Protein AF-A0AAP2JW77-F1 (afdb_monomer)

Organism: Providencia rettgeri (NCBI:txid587)

Nearest PDB structures (foldseek):
  8h7e-assembly1_B  TM=5.199E-01  e=8.626E+00  synthetic construct

Solvent-accessible surface area (backbone atoms only — not comparable to full-atom values): 5894 Å² total; per-residue (Å²): 126,70,72,65,62,55,53,54,57,49,52,65,70,55,66,77,83,70,75,72,97,42,69,37,46,56,52,18,54,56,25,46,77,70,66,39,17,64,60,15,24,51,24,25,56,50,34,30,71,78,38,59,94,47,35,71,62,33,50,51,52,22,50,50,23,47,52,53,40,51,52,56,49,53,52,50,52,54,55,48,51,54,50,50,50,53,52,52,52,52,51,54,52,53,52,48,35,41,74,69,67,76,37,82,82,84,122

Mean predicted aligned error: 9.7 Å

Sequence (107 aa):
MARRKVLSNIVDRLGKQYLPEVDAVKIALELEVKHLYLRAAKQWSVAMQENPSHAEYIAAQRFRCIELSNAKHAQRIELYDRRSDITSASREVEAAYVRLCVKDNSR

Structure (mmCIF, N/CA/C/O backbone):
data_AF-A0AAP2JW77-F1
#
_entry.id   AF-A0AAP2JW77-F1
#
loop_
_atom_site.group_PDB
_atom_site.id
_atom_site.type_symbol
_atom_site.label_atom_id
_atom_site.label_alt_id
_atom_site.label_comp_id
_atom_site.label_asym_id
_atom_site.label_entity_id
_atom_site.label_seq_id
_atom_site.pdbx_PDB_ins_code
_atom_site.Cartn_x
_atom_site.Cartn_y
_atom_site.Cartn_z
_atom_site.occupancy
_atom_site.B_iso_or_equiv
_atom_site.auth_seq_id
_atom_site.auth_comp_id
_atom_site.auth_asym_id
_atom_site.auth_atom_id
_atom_site.pdbx_PDB_model_num
ATOM 1 N N . MET A 1 1 ? 0.615 -22.718 4.423 1.00 44.66 1 MET A N 1
ATOM 2 C CA . MET A 1 1 ? -0.305 -21.793 3.713 1.00 44.66 1 MET A CA 1
ATOM 3 C C . MET A 1 1 ? -1.735 -21.725 4.285 1.00 44.66 1 MET A C 1
ATOM 5 O O . MET A 1 1 ? -2.494 -20.873 3.845 1.00 44.66 1 MET A O 1
ATOM 9 N N . ALA A 1 2 ? -2.117 -22.528 5.290 1.00 40.84 2 ALA A N 1
ATOM 10 C CA . ALA A 1 2 ? -3.497 -22.561 5.804 1.00 40.84 2 ALA A CA 1
ATOM 11 C C . ALA A 1 2 ? -3.928 -21.328 6.637 1.00 40.84 2 ALA A C 1
ATOM 13 O O . ALA A 1 2 ? -5.076 -20.909 6.549 1.00 40.84 2 ALA A O 1
ATOM 14 N N . ARG A 1 3 ? -3.018 -20.687 7.390 1.00 40.62 3 ARG A N 1
ATOM 15 C CA . ARG A 1 3 ? -3.362 -19.563 8.294 1.00 40.62 3 ARG A CA 1
ATOM 16 C C . ARG A 1 3 ? -3.859 -18.290 7.582 1.00 40.62 3 ARG A C 1
ATOM 18 O O . ARG A 1 3 ? -4.718 -17.604 8.120 1.00 40.62 3 ARG A O 1
ATOM 25 N N . ARG A 1 4 ? -3.381 -17.994 6.363 1.00 43.62 4 ARG A N 1
ATOM 26 C CA . ARG A 1 4 ? -3.787 -16.795 5.592 1.00 43.62 4 ARG A CA 1
ATOM 27 C C . ARG A 1 4 ? -5.247 -16.837 5.124 1.00 43.62 4 ARG A C 1
ATOM 29 O O . ARG A 1 4 ? -5.927 -15.823 5.197 1.00 43.62 4 ARG A O 1
ATOM 36 N N . LYS A 1 5 ? -5.737 -18.005 4.687 1.00 41.22 5 LYS A N 1
ATOM 37 C CA . LYS A 1 5 ? -7.132 -18.186 4.230 1.00 41.22 5 LYS A CA 1
ATOM 38 C C . LYS A 1 5 ? -8.149 -18.138 5.374 1.00 41.22 5 LYS A C 1
ATOM 40 O O . LYS A 1 5 ? -9.297 -17.768 5.160 1.00 41.22 5 LYS A O 1
ATOM 45 N N . VAL A 1 6 ? -7.739 -18.522 6.583 1.00 44.28 6 VAL A N 1
ATOM 46 C CA . VAL A 1 6 ? -8.612 -18.481 7.765 1.00 44.28 6 VAL A CA 1
ATOM 47 C C . VAL A 1 6 ? -8.839 -17.034 8.219 1.00 44.28 6 VAL A C 1
ATOM 49 O O . VAL A 1 6 ? -9.964 -16.677 8.547 1.00 44.28 6 VAL A O 1
ATOM 52 N N . LEU A 1 7 ? -7.811 -16.179 8.146 1.00 47.72 7 LEU A N 1
ATOM 53 C CA . LEU A 1 7 ? -7.913 -14.763 8.519 1.00 47.72 7 LEU A CA 1
ATOM 54 C C . LEU A 1 7 ? -8.769 -13.943 7.541 1.00 47.72 7 LEU A C 1
ATOM 56 O O . LEU A 1 7 ? -9.562 -13.122 7.993 1.00 47.72 7 LEU A O 1
ATOM 60 N N . SER A 1 8 ? -8.685 -14.196 6.227 1.00 51.00 8 SER A N 1
ATOM 61 C CA . SER A 1 8 ? -9.534 -13.492 5.249 1.00 51.00 8 SER A CA 1
ATOM 62 C C . SER A 1 8 ? -11.023 -13.802 5.448 1.00 51.00 8 SER A C 1
ATOM 64 O O . SER A 1 8 ? -11.848 -12.896 5.435 1.00 51.00 8 SER A O 1
ATOM 66 N N . ASN A 1 9 ? -11.362 -15.064 5.738 1.00 51.59 9 ASN A N 1
ATOM 67 C CA . ASN A 1 9 ? -12.746 -15.487 5.975 1.00 51.59 9 ASN A CA 1
ATOM 68 C C . ASN A 1 9 ? -13.357 -14.920 7.266 1.00 51.59 9 ASN A C 1
ATOM 70 O O . ASN A 1 9 ? -14.574 -14.766 7.340 1.00 51.59 9 ASN A O 1
ATOM 74 N N . ILE A 1 10 ? -12.548 -14.644 8.291 1.00 52.19 10 ILE A N 1
ATOM 75 C CA . ILE A 1 10 ? -13.024 -14.056 9.552 1.00 52.19 10 ILE A CA 1
ATOM 76 C C . ILE A 1 10 ? -13.308 -12.561 9.363 1.00 52.19 10 ILE A C 1
ATOM 78 O O . ILE A 1 10 ? -14.356 -12.081 9.785 1.00 52.19 10 ILE A O 1
ATOM 82 N N . VAL A 1 11 ? -12.423 -11.843 8.667 1.00 54.03 11 VAL A N 1
ATOM 83 C CA . VAL A 1 11 ? -12.584 -10.408 8.384 1.00 54.03 11 VAL A CA 1
ATOM 84 C C . VAL A 1 11 ? -13.789 -10.144 7.475 1.00 54.03 11 VAL A C 1
ATOM 86 O O . VAL A 1 11 ? -14.564 -9.233 7.758 1.00 54.03 11 VAL A O 1
ATOM 89 N N . ASP A 1 12 ? -14.009 -10.977 6.452 1.00 52.31 12 ASP A N 1
ATOM 90 C CA . ASP A 1 12 ? -15.166 -10.844 5.555 1.00 52.31 12 ASP A CA 1
ATOM 91 C C . ASP A 1 12 ? -16.499 -11.192 6.245 1.00 52.31 12 ASP A C 1
ATOM 93 O O . ASP A 1 12 ? -17.525 -10.581 5.943 1.00 52.31 12 ASP A O 1
ATOM 97 N N . ARG A 1 13 ? -16.505 -12.129 7.210 1.00 49.78 13 ARG A N 1
ATOM 98 C CA . ARG A 1 13 ? -17.707 -12.462 8.004 1.00 49.78 13 ARG A CA 1
ATOM 99 C C . ARG A 1 13 ? -18.026 -11.425 9.081 1.00 49.78 13 ARG A C 1
ATOM 101 O O . ARG A 1 13 ? -19.197 -11.191 9.353 1.00 49.78 13 ARG A O 1
ATOM 108 N N . LEU A 1 14 ? -17.014 -10.793 9.674 1.00 53.69 14 LEU A N 1
ATOM 109 C CA . LEU A 1 14 ? -17.194 -9.712 10.652 1.00 53.69 14 LEU A CA 1
ATOM 110 C C . LEU A 1 14 ? -17.521 -8.359 9.988 1.00 53.69 14 LEU A C 1
ATOM 112 O O . LEU A 1 14 ? -18.042 -7.457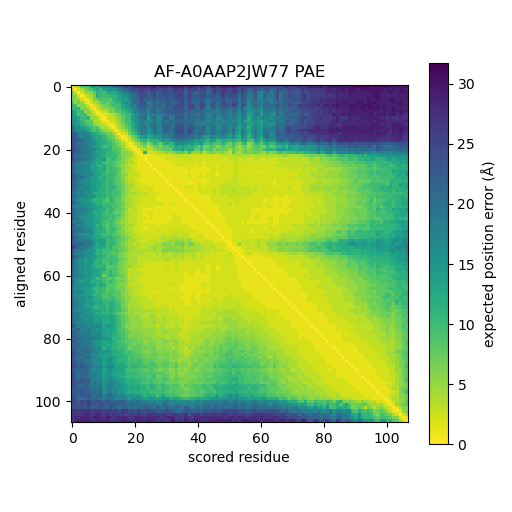 10.639 1.00 53.69 14 LEU A O 1
ATOM 116 N N . GLY A 1 15 ? -17.241 -8.216 8.690 1.00 50.16 15 GLY A N 1
ATOM 117 C CA . GLY A 1 15 ? -17.130 -6.934 7.990 1.00 50.16 15 GLY A CA 1
ATOM 118 C C . GLY A 1 15 ? -18.402 -6.111 7.764 1.00 50.16 15 GLY A C 1
ATOM 119 O O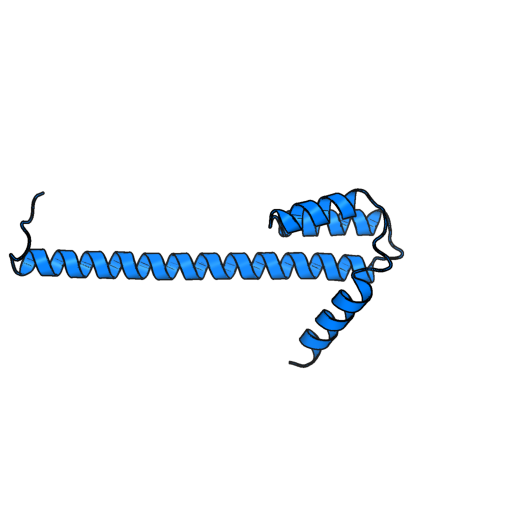 . GLY A 1 15 ? -18.297 -5.052 7.152 1.00 50.16 15 GLY A O 1
ATOM 120 N N . LYS A 1 16 ? -19.595 -6.537 8.206 1.00 50.25 16 LYS A N 1
ATOM 121 C CA . LYS A 1 16 ? -20.827 -5.753 7.960 1.00 50.25 16 LYS A CA 1
ATOM 122 C C . LYS A 1 16 ? -21.818 -5.609 9.111 1.00 50.25 16 LYS A C 1
ATOM 124 O O . LYS A 1 16 ? -22.693 -4.762 8.988 1.00 50.25 16 LYS A O 1
ATOM 129 N N . GLN A 1 17 ? -21.722 -6.376 10.197 1.00 53.38 17 GLN A N 1
ATOM 130 C CA . GLN A 1 17 ? -22.772 -6.350 11.232 1.00 53.38 17 GLN A CA 1
ATOM 131 C C . GLN A 1 17 ? -22.420 -5.587 12.515 1.00 53.38 17 GLN A C 1
ATOM 133 O O . GLN A 1 17 ? -23.344 -5.198 13.215 1.00 53.38 17 GLN A O 1
ATOM 138 N N . TYR A 1 18 ? -21.145 -5.295 12.801 1.00 60.09 18 TYR A N 1
ATOM 139 C CA . TYR A 1 18 ? -20.750 -4.619 14.050 1.00 60.09 18 TYR A CA 1
ATOM 140 C C . TYR A 1 18 ? -19.495 -3.750 13.874 1.00 60.09 18 TYR A C 1
ATOM 142 O O . TYR A 1 18 ? -18.468 -3.962 14.516 1.00 60.09 18 TYR A O 1
ATOM 150 N N . LEU A 1 19 ? -19.542 -2.776 12.960 1.00 65.75 19 LEU A N 1
ATOM 151 C CA . 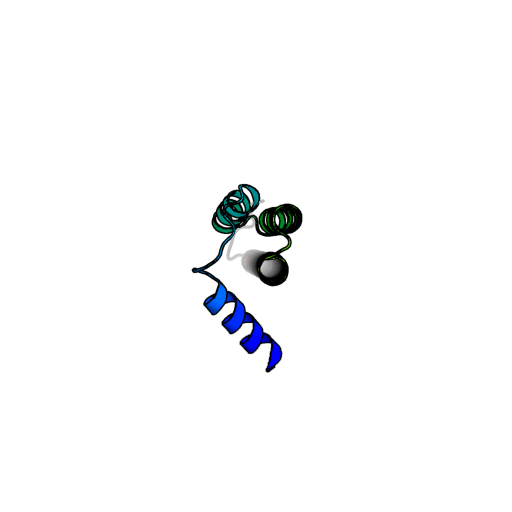LEU A 1 19 ? -18.561 -1.689 12.984 1.00 65.75 19 LEU A CA 1
ATOM 152 C C . LEU A 1 19 ? -18.987 -0.717 14.087 1.00 65.75 19 LEU A C 1
ATOM 154 O O . LEU A 1 19 ? -20.100 -0.197 14.005 1.00 65.75 19 LEU A O 1
ATOM 158 N N . PRO A 1 20 ? -18.158 -0.474 15.116 1.00 70.06 20 PRO A N 1
ATOM 159 C CA . PRO A 1 20 ? -18.518 0.493 16.136 1.00 70.06 20 PRO A CA 1
ATOM 160 C C . PRO A 1 20 ? -18.656 1.875 15.482 1.00 70.06 20 PRO A C 1
ATOM 162 O O . PRO A 1 20 ? -17.807 2.278 14.683 1.00 70.06 20 PRO A O 1
ATOM 165 N N . GLU A 1 21 ? -19.748 2.580 15.787 1.00 77.19 21 GLU A N 1
ATOM 166 C CA . GLU A 1 21 ? -20.060 3.905 15.235 1.00 77.19 21 GLU A CA 1
ATOM 167 C C . GLU A 1 21 ? -19.189 4.990 15.880 1.00 77.19 21 GLU A C 1
ATOM 169 O O . GLU A 1 21 ? -19.663 5.866 16.596 1.00 77.19 21 GLU A O 1
ATOM 174 N N . VAL A 1 22 ? -17.883 4.913 15.641 1.00 83.75 22 VAL A N 1
ATOM 175 C CA . VAL A 1 22 ? -16.895 5.867 16.147 1.00 83.75 22 VAL A CA 1
ATOM 176 C C . VAL A 1 22 ? -16.291 6.653 14.997 1.00 83.75 22 VAL A C 1
ATOM 178 O O . VAL A 1 22 ? -16.086 6.126 13.900 1.00 83.75 22 VAL A O 1
ATOM 181 N N . ASP A 1 23 ? -15.993 7.928 15.231 1.00 88.94 23 ASP A N 1
ATOM 182 C CA . ASP A 1 23 ? -15.488 8.811 14.179 1.00 88.94 23 ASP A CA 1
ATOM 183 C C . ASP A 1 23 ? -14.143 8.325 13.629 1.00 88.94 23 ASP A C 1
ATOM 185 O O . ASP A 1 23 ? -13.917 8.383 12.419 1.00 88.94 23 ASP A O 1
ATOM 189 N N . ALA A 1 24 ? -13.302 7.714 14.468 1.00 90.31 24 ALA A N 1
ATOM 190 C CA . ALA A 1 24 ? -12.067 7.074 14.029 1.00 90.31 24 ALA A CA 1
ATOM 191 C C . ALA A 1 24 ? -12.307 5.970 12.979 1.00 90.31 24 ALA A C 1
ATOM 193 O O . ALA A 1 24 ? -11.537 5.851 12.025 1.00 90.31 24 ALA A O 1
A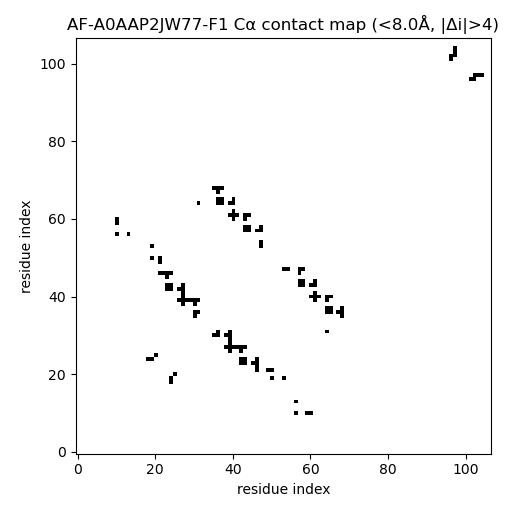TOM 194 N N . VAL A 1 25 ? -13.398 5.203 13.094 1.00 90.00 25 VAL A N 1
ATOM 195 C CA . VAL A 1 25 ? -13.776 4.169 12.115 1.00 90.00 25 VAL A CA 1
ATOM 196 C C . VAL A 1 25 ? -14.196 4.802 10.790 1.00 90.00 25 VAL A C 1
ATOM 198 O O . VAL A 1 25 ? -13.737 4.369 9.733 1.00 90.00 25 VAL A O 1
ATOM 201 N N . LYS A 1 26 ? -15.009 5.864 10.825 1.00 90.88 26 LYS A N 1
ATOM 202 C CA . LYS A 1 26 ? -15.422 6.593 9.611 1.00 90.88 26 LYS A CA 1
ATOM 203 C C . LYS A 1 26 ? -14.209 7.160 8.871 1.00 90.88 26 LYS A C 1
ATOM 205 O O . LYS A 1 26 ? -14.049 6.928 7.673 1.00 90.88 26 LYS A O 1
ATOM 210 N N . ILE A 1 27 ? -13.306 7.821 9.597 1.00 93.44 27 ILE A N 1
ATOM 211 C CA . ILE A 1 27 ? -12.077 8.388 9.030 1.00 93.44 27 ILE A CA 1
ATOM 212 C C . ILE A 1 27 ? -11.175 7.274 8.477 1.00 93.44 27 ILE A C 1
ATOM 214 O O . ILE A 1 27 ? -10.597 7.430 7.400 1.00 93.44 27 ILE A O 1
ATOM 218 N N . ALA A 1 28 ? -11.047 6.140 9.176 1.00 93.44 28 ALA A N 1
ATOM 219 C CA . ALA A 1 28 ? -10.263 5.005 8.693 1.00 93.44 28 ALA A CA 1
ATOM 220 C C . ALA A 1 28 ? -10.780 4.502 7.335 1.00 93.44 28 ALA A C 1
ATOM 222 O O . ALA A 1 28 ? -9.993 4.366 6.396 1.00 93.44 28 ALA A O 1
ATOM 223 N N . LEU A 1 29 ? -12.097 4.322 7.205 1.00 91.38 29 LEU A N 1
ATOM 224 C CA . LEU A 1 29 ? -12.737 3.881 5.965 1.00 91.38 29 LEU A CA 1
ATOM 225 C C . LEU A 1 29 ? -12.544 4.889 4.821 1.00 91.38 29 LEU A C 1
ATOM 227 O O . LEU A 1 29 ? -12.183 4.497 3.710 1.00 91.38 29 LEU A O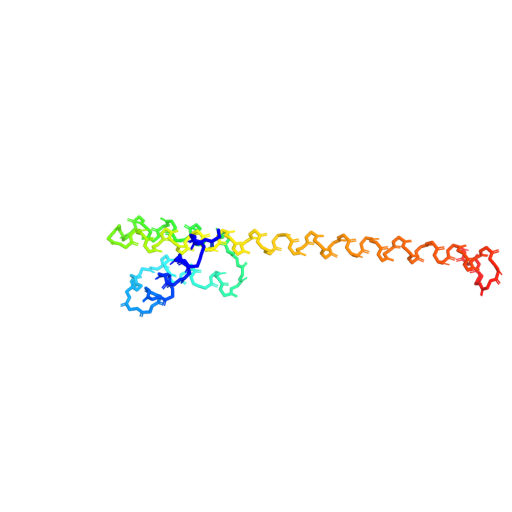 1
ATOM 231 N N . GLU A 1 30 ? -12.693 6.190 5.076 1.00 94.69 30 GLU A N 1
ATOM 232 C CA . GLU A 1 30 ? -12.420 7.224 4.067 1.00 94.69 30 GLU A CA 1
ATOM 233 C C . GLU A 1 30 ? -10.961 7.215 3.589 1.00 94.69 30 GLU A C 1
ATOM 235 O O . GLU A 1 30 ? -10.669 7.405 2.402 1.00 94.69 30 GLU A O 1
ATOM 240 N N . LEU A 1 31 ? -10.018 7.000 4.509 1.00 95.31 31 LEU A N 1
ATOM 241 C CA . LEU A 1 31 ? -8.596 6.907 4.189 1.00 95.31 31 LEU A CA 1
ATOM 242 C C . LEU A 1 31 ? -8.279 5.646 3.379 1.00 95.31 31 LEU A C 1
ATOM 244 O O . LEU A 1 31 ? -7.434 5.711 2.484 1.00 95.31 31 LEU A O 1
ATOM 248 N N . GLU A 1 32 ? -8.955 4.527 3.642 1.00 92.94 32 GLU A N 1
ATOM 249 C CA . GLU A 1 32 ? -8.831 3.307 2.837 1.00 92.94 32 GLU A CA 1
ATOM 250 C C . GLU A 1 32 ? -9.297 3.518 1.394 1.00 92.94 32 GLU A C 1
ATOM 252 O O . GLU A 1 32 ? -8.588 3.110 0.469 1.00 92.94 32 GLU A O 1
ATOM 257 N N . VAL A 1 33 ? -10.424 4.213 1.191 1.00 93.56 33 VAL A N 1
ATOM 258 C CA . VAL A 1 33 ? -10.929 4.579 -0.148 1.00 93.56 33 VAL A CA 1
ATOM 259 C C . VAL A 1 33 ? -9.917 5.449 -0.895 1.00 93.56 33 VAL A C 1
ATOM 261 O O . VAL A 1 33 ? -9.672 5.247 -2.082 1.00 93.56 33 VAL A O 1
ATOM 264 N N . LYS A 1 34 ? -9.250 6.370 -0.192 1.00 95.12 34 LYS A N 1
ATOM 265 C CA . LYS A 1 34 ? -8.168 7.210 -0.740 1.00 95.12 34 LYS A CA 1
ATOM 266 C C . LYS A 1 34 ? -6.825 6.478 -0.862 1.00 95.12 34 LYS A C 1
ATOM 268 O O . LYS A 1 34 ? -5.822 7.093 -1.220 1.00 95.12 34 LYS A O 1
ATOM 273 N N . HIS A 1 35 ? -6.774 5.182 -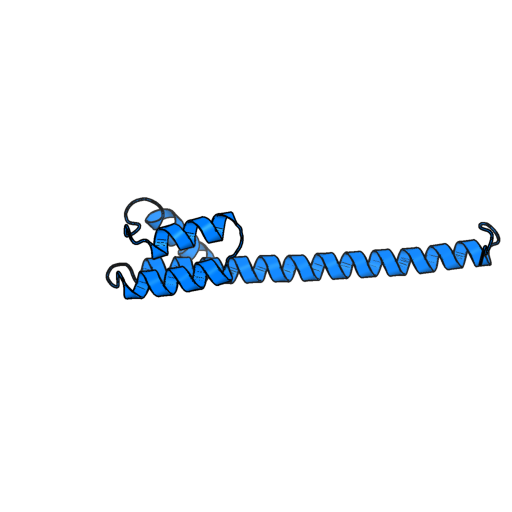0.551 1.00 93.38 35 HIS A N 1
ATOM 274 C CA . HIS A 1 35 ? -5.564 4.359 -0.526 1.00 93.38 35 HIS A CA 1
ATOM 275 C C . HIS A 1 35 ? -4.456 4.845 0.425 1.00 93.38 35 HIS A C 1
ATOM 277 O O . HIS A 1 35 ? -3.282 4.504 0.259 1.00 93.38 35 HIS A O 1
ATOM 283 N N . LEU A 1 36 ? -4.809 5.627 1.444 1.00 96.06 36 LEU A N 1
ATOM 284 C CA . LEU A 1 36 ? -3.899 6.139 2.466 1.00 96.06 36 LEU A CA 1
ATOM 285 C C . LEU A 1 36 ? -3.785 5.140 3.624 1.00 96.06 36 LEU A C 1
ATOM 287 O O . LEU A 1 36 ? -4.042 5.465 4.783 1.00 96.06 36 LEU A O 1
ATOM 291 N N . TYR A 1 37 ? -3.384 3.909 3.308 1.00 95.56 37 TYR A N 1
ATOM 292 C CA . TYR A 1 37 ? -3.545 2.763 4.205 1.00 95.56 37 TYR A CA 1
ATOM 293 C C . TYR A 1 37 ? -2.799 2.873 5.541 1.00 95.56 37 TYR A C 1
ATOM 295 O O . TYR A 1 37 ? -3.344 2.485 6.565 1.00 95.56 37 TYR A O 1
ATOM 303 N N . LEU A 1 38 ? -1.595 3.454 5.593 1.00 96.56 38 LEU A N 1
ATOM 304 C CA . LEU A 1 38 ? -0.905 3.658 6.880 1.00 96.56 38 LEU A CA 1
ATOM 305 C C . LEU A 1 38 ? -1.619 4.680 7.770 1.00 96.56 38 LEU A C 1
ATOM 307 O O . LEU A 1 38 ? -1.632 4.540 8.993 1.00 96.56 38 LEU A O 1
ATOM 311 N N . ARG A 1 39 ? -2.243 5.698 7.164 1.00 96.25 39 ARG A N 1
ATOM 312 C CA . ARG A 1 39 ? -3.061 6.663 7.907 1.00 96.25 39 ARG A CA 1
ATOM 313 C C . ARG A 1 39 ? -4.346 5.996 8.396 1.00 96.25 39 ARG A C 1
ATOM 315 O O . ARG A 1 39 ? -4.707 6.200 9.548 1.00 96.25 39 ARG A O 1
ATOM 322 N N . ALA A 1 40 ? -4.975 5.158 7.570 1.00 95.88 40 ALA A N 1
ATOM 323 C CA . ALA A 1 40 ? -6.120 4.350 7.983 1.00 95.88 40 ALA A CA 1
ATOM 324 C C . ALA A 1 40 ? -5.764 3.405 9.143 1.00 95.88 40 ALA A C 1
ATOM 326 O O . ALA A 1 40 ? -6.465 3.373 10.147 1.00 95.88 40 ALA A O 1
ATOM 327 N N . ALA A 1 41 ? -4.618 2.717 9.078 1.00 95.81 41 ALA A N 1
ATOM 328 C CA . ALA A 1 41 ? -4.133 1.844 10.150 1.00 95.81 41 ALA A CA 1
ATOM 329 C C . ALA A 1 41 ? -3.948 2.593 11.482 1.00 95.81 41 ALA A C 1
ATOM 331 O O . ALA A 1 41 ? -4.244 2.049 12.546 1.00 95.81 41 ALA A O 1
ATOM 332 N N . LYS A 1 42 ? -3.486 3.850 11.432 1.00 96.38 42 LYS A N 1
ATOM 333 C CA . LYS A 1 42 ? -3.408 4.715 12.616 1.00 96.38 42 LYS A CA 1
ATOM 334 C C . LYS A 1 42 ? -4.799 5.023 13.179 1.00 96.38 42 LYS A C 1
ATOM 336 O O . LYS A 1 42 ? -4.962 4.977 14.391 1.00 96.38 42 LYS A O 1
ATOM 341 N N . GLN A 1 43 ? -5.786 5.298 12.328 1.00 95.81 43 GLN A N 1
ATOM 342 C CA . GLN A 1 43 ? -7.158 5.563 12.775 1.00 95.81 43 GLN A CA 1
ATOM 343 C C . GLN A 1 43 ? -7.830 4.323 13.367 1.00 95.81 43 GLN A C 1
ATOM 345 O O . GLN A 1 43 ? -8.486 4.424 14.396 1.00 95.81 43 GLN A O 1
ATOM 350 N N . TRP A 1 44 ? -7.559 3.133 12.831 1.00 94.19 44 TRP A N 1
ATOM 351 C CA . TRP A 1 44 ? -7.970 1.887 13.480 1.00 94.19 44 TRP A CA 1
ATOM 352 C C . TRP A 1 44 ? -7.367 1.740 14.888 1.00 94.19 44 TRP A C 1
ATOM 354 O O . TRP A 1 44 ? -8.059 1.312 15.802 1.00 94.19 44 TRP A O 1
ATOM 364 N N . SER A 1 45 ? -6.118 2.159 15.128 1.00 93.06 45 SER A N 1
ATOM 365 C CA . SER A 1 45 ? -5.574 2.189 16.498 1.00 93.06 45 SER A CA 1
ATOM 366 C C . SER A 1 45 ? -6.321 3.146 17.432 1.00 93.06 45 SER A C 1
ATOM 368 O O . SER A 1 45 ? -6.459 2.824 18.608 1.00 93.06 45 SER A O 1
ATOM 370 N N . VAL A 1 46 ? -6.807 4.284 16.929 1.00 94.25 46 VAL A N 1
ATOM 371 C CA . VAL A 1 46 ? -7.632 5.223 17.712 1.00 94.25 46 VAL A CA 1
ATOM 372 C C . VAL A 1 46 ? -8.995 4.600 18.016 1.00 94.25 46 VAL A C 1
ATOM 374 O O . VAL A 1 46 ? -9.389 4.541 19.175 1.00 94.25 46 VAL A O 1
ATOM 377 N N . ALA A 1 47 ? -9.650 4.002 17.016 1.00 91.81 47 ALA A N 1
ATOM 378 C CA . ALA A 1 47 ? -10.917 3.292 17.202 1.00 91.81 47 ALA A CA 1
ATOM 379 C C . ALA A 1 47 ? -10.817 2.178 18.260 1.00 91.81 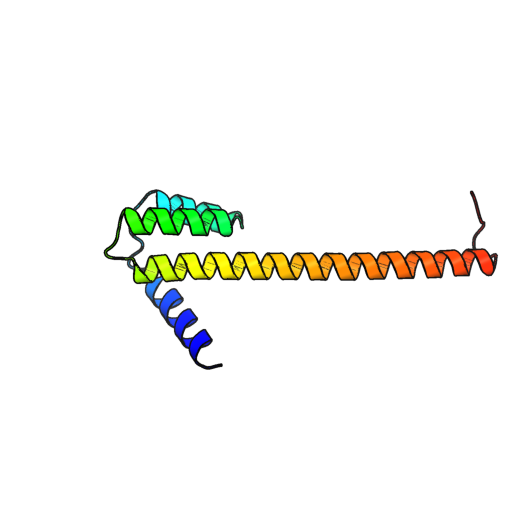47 ALA A C 1
ATOM 381 O O . ALA A 1 47 ? -11.764 1.931 19.001 1.00 91.81 47 ALA A O 1
ATOM 382 N N . MET A 1 48 ? -9.659 1.514 18.362 1.00 91.50 48 MET A N 1
ATOM 383 C CA . MET A 1 48 ? -9.404 0.485 19.375 1.00 91.50 48 MET A CA 1
ATOM 384 C C . MET A 1 48 ? -9.386 1.051 20.800 1.00 91.50 48 MET A C 1
ATOM 386 O O . MET A 1 48 ? -9.807 0.367 21.729 1.00 91.50 48 MET A O 1
ATOM 390 N N . GLN A 1 49 ? -8.885 2.278 20.975 1.00 90.06 49 GLN A N 1
ATOM 391 C CA . GLN A 1 49 ? -8.882 2.973 22.265 1.00 90.06 49 GLN A CA 1
ATOM 392 C C . GLN A 1 49 ? -10.292 3.432 22.645 1.00 90.06 49 GLN A C 1
ATOM 394 O O . GLN A 1 49 ? -10.674 3.326 23.806 1.00 90.06 49 GLN A O 1
ATOM 399 N N . GLU A 1 50 ? -11.067 3.903 21.667 1.00 87.75 50 GLU A N 1
ATOM 400 C CA . GLU A 1 50 ? -12.439 4.375 21.875 1.00 87.75 50 GLU A CA 1
ATOM 401 C C . GLU A 1 50 ? -13.430 3.224 22.100 1.00 87.75 50 GLU A C 1
ATOM 403 O O . GLU A 1 50 ? -14.409 3.388 22.826 1.00 87.75 50 GLU A O 1
ATOM 408 N N . ASN A 1 51 ? -13.189 2.051 21.501 1.00 85.69 51 ASN A N 1
ATOM 409 C CA . ASN A 1 51 ? -14.084 0.903 21.627 1.00 85.69 51 ASN A CA 1
ATOM 410 C C . ASN A 1 51 ? -13.339 -0.440 21.811 1.00 85.69 51 ASN A C 1
ATOM 412 O O . ASN A 1 51 ? -13.268 -1.261 20.887 1.00 85.69 51 ASN A O 1
ATOM 416 N N . PRO A 1 52 ? -12.819 -0.716 23.026 1.00 84.81 52 PRO A N 1
ATOM 417 C CA . PRO A 1 52 ? -12.028 -1.918 23.311 1.00 84.81 52 PRO A CA 1
ATOM 418 C C . PRO A 1 52 ? -12.795 -3.235 23.131 1.00 84.81 52 PRO A C 1
ATOM 420 O O . PRO A 1 52 ? -12.189 -4.272 22.878 1.00 84.81 52 PRO A O 1
ATOM 423 N N . SER A 1 53 ? -14.129 -3.206 23.223 1.00 86.62 53 SER A N 1
ATOM 424 C CA . SER A 1 53 ? -14.984 -4.389 23.035 1.00 86.62 53 SER A CA 1
ATOM 425 C C . SER A 1 53 ? -14.864 -5.007 21.633 1.00 86.62 53 SER A C 1
ATOM 427 O O . SER A 1 53 ? -15.114 -6.196 21.461 1.00 86.62 53 SER A O 1
ATOM 429 N N . HIS A 1 54 ? -14.418 -4.222 20.646 1.00 84.19 54 HIS A N 1
ATOM 430 C CA . HIS A 1 54 ? -14.211 -4.647 19.260 1.00 84.19 54 HIS A CA 1
ATOM 431 C C . HIS A 1 54 ? -12.717 -4.792 18.907 1.00 84.19 54 HIS A C 1
ATOM 433 O O . HIS A 1 54 ? -12.357 -4.803 17.726 1.00 84.19 54 HIS A O 1
ATOM 439 N N . ALA A 1 55 ? -11.828 -4.890 19.905 1.00 86.75 55 ALA A N 1
ATOM 440 C CA . ALA A 1 55 ? -10.379 -4.827 19.705 1.00 86.75 55 ALA A CA 1
ATOM 441 C C . ALA A 1 55 ? -9.838 -5.865 18.710 1.00 86.75 55 ALA A C 1
ATOM 443 O O . ALA A 1 55 ? -8.993 -5.518 17.888 1.00 86.75 55 ALA A O 1
ATOM 444 N N . GLU A 1 56 ? -10.332 -7.107 18.724 1.00 87.06 56 GLU A N 1
ATOM 445 C CA . GLU A 1 56 ? -9.877 -8.148 17.788 1.00 87.06 56 GLU A CA 1
ATOM 446 C C . GLU A 1 56 ? -10.177 -7.784 16.329 1.00 87.06 56 GLU A C 1
ATOM 448 O O . GLU A 1 56 ? -9.304 -7.869 15.461 1.00 87.06 56 GLU A O 1
ATOM 453 N N . TYR A 1 57 ? -11.399 -7.319 16.061 1.00 87.19 57 TYR A N 1
ATOM 454 C CA . TYR A 1 57 ? -11.809 -6.893 14.727 1.00 87.19 57 TYR A CA 1
ATOM 455 C C . TYR A 1 57 ? -11.022 -5.663 14.267 1.00 87.19 57 TYR A C 1
ATOM 457 O O . TYR A 1 57 ? -10.502 -5.625 13.151 1.00 87.19 57 TYR A O 1
ATOM 465 N N . ILE A 1 58 ? -10.875 -4.672 15.146 1.00 89.94 58 ILE A N 1
ATOM 466 C CA . ILE A 1 58 ? -10.129 -3.447 14.856 1.00 89.94 58 ILE A CA 1
ATOM 467 C C . ILE A 1 58 ? -8.645 -3.757 14.601 1.00 89.94 58 ILE A C 1
ATOM 469 O O . ILE A 1 58 ? -8.045 -3.218 13.667 1.00 89.94 58 ILE A O 1
ATOM 473 N N . ALA A 1 59 ? -8.053 -4.673 15.370 1.00 90.12 59 ALA A N 1
ATOM 474 C CA . ALA A 1 59 ? -6.690 -5.143 15.152 1.00 90.12 59 ALA A CA 1
ATOM 475 C C . ALA A 1 59 ? -6.542 -5.837 13.789 1.00 90.12 59 ALA A C 1
ATOM 477 O O . ALA A 1 59 ? -5.552 -5.600 13.089 1.00 90.12 59 ALA A O 1
ATOM 478 N N . ALA A 1 60 ? -7.534 -6.631 13.375 1.00 89.88 60 ALA A N 1
ATOM 479 C CA . ALA A 1 60 ? -7.550 -7.263 12.060 1.00 89.88 60 ALA A CA 1
ATOM 480 C C . ALA A 1 60 ? -7.640 -6.232 10.919 1.00 89.88 60 ALA A C 1
ATOM 482 O O . ALA A 1 60 ? -6.877 -6.324 9.955 1.00 89.88 60 ALA A O 1
ATOM 483 N N . GLN A 1 61 ? -8.492 -5.206 11.041 1.00 91.12 61 GLN A N 1
ATOM 484 C CA . GLN A 1 61 ? -8.590 -4.135 10.037 1.00 91.12 61 GLN A CA 1
ATOM 485 C C . GLN A 1 61 ? -7.313 -3.299 9.945 1.00 91.12 61 GLN A C 1
ATOM 487 O O . GLN A 1 61 ? -6.809 -3.014 8.853 1.00 91.12 61 GLN A O 1
ATOM 492 N N . ARG A 1 62 ? -6.712 -2.983 11.094 1.00 93.75 62 ARG A N 1
ATOM 493 C CA . ARG A 1 62 ? -5.402 -2.334 11.158 1.00 93.75 62 ARG A CA 1
ATOM 494 C C . ARG A 1 62 ? -4.331 -3.156 10.444 1.00 93.75 62 ARG A C 1
ATOM 496 O O . ARG A 1 62 ? -3.557 -2.603 9.664 1.00 93.75 62 ARG A O 1
ATOM 503 N N . PHE A 1 63 ? -4.272 -4.460 10.710 1.00 94.00 63 PHE A N 1
ATOM 504 C CA . PHE A 1 63 ? -3.309 -5.356 10.075 1.00 94.00 63 PHE A CA 1
ATOM 505 C C . PHE A 1 63 ? -3.511 -5.410 8.555 1.00 94.00 63 PHE A C 1
ATOM 507 O O . PHE A 1 63 ? -2.552 -5.222 7.806 1.00 94.00 63 PHE A O 1
ATOM 514 N N . ARG A 1 64 ? -4.762 -5.537 8.097 1.00 94.00 64 ARG A N 1
ATOM 515 C CA . ARG A 1 64 ? -5.128 -5.493 6.674 1.00 94.00 64 ARG A CA 1
ATOM 516 C C . ARG A 1 64 ? -4.647 -4.2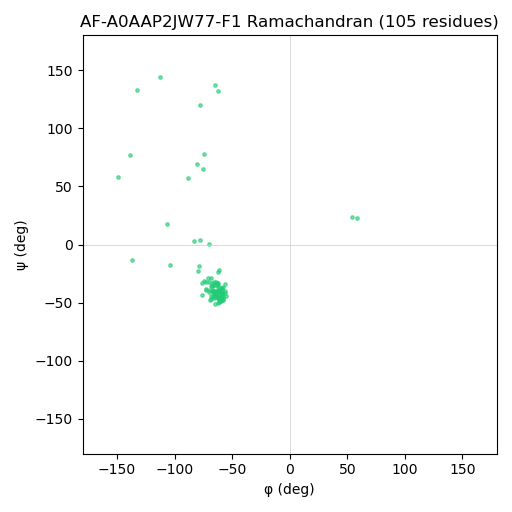09 5.994 1.00 94.00 64 ARG A C 1
ATOM 518 O O . ARG A 1 64 ? -4.074 -4.268 4.909 1.00 94.00 64 ARG A O 1
ATOM 525 N N . CYS A 1 65 ? -4.817 -3.050 6.630 1.00 94.06 65 CYS A N 1
ATOM 526 C CA . CYS A 1 65 ? -4.305 -1.783 6.102 1.00 94.06 65 CYS A CA 1
ATOM 527 C C . CYS A 1 65 ? -2.777 -1.794 5.925 1.00 94.06 65 CYS A C 1
ATOM 529 O O . CYS A 1 65 ? -2.257 -1.324 4.911 1.00 94.06 65 CYS A O 1
ATOM 531 N N . ILE A 1 66 ? -2.038 -2.353 6.885 1.00 94.25 66 ILE A N 1
ATOM 532 C CA . ILE A 1 66 ? -0.575 -2.464 6.790 1.00 94.25 66 ILE A CA 1
ATOM 533 C C . ILE A 1 66 ? -0.182 -3.379 5.622 1.00 94.25 66 ILE A C 1
ATOM 535 O O . ILE A 1 66 ? 0.685 -3.013 4.826 1.00 94.25 66 ILE A O 1
ATOM 539 N N . GLU A 1 67 ? -0.849 -4.524 5.462 1.00 95.62 67 GLU A N 1
ATOM 540 C CA . GLU A 1 67 ? -0.603 -5.430 4.334 1.00 95.62 67 GLU A CA 1
ATOM 541 C C . GLU A 1 67 ? -0.871 -4.755 2.981 1.00 95.62 67 GLU A C 1
ATOM 543 O O . GLU A 1 67 ? -0.038 -4.842 2.075 1.00 95.62 67 GLU A O 1
ATOM 548 N N . LEU A 1 68 ? -1.975 -4.011 2.854 1.00 93.31 68 LEU A N 1
ATOM 549 C CA . LEU A 1 68 ? -2.302 -3.253 1.641 1.00 93.31 68 LEU A CA 1
ATOM 550 C C . LEU A 1 68 ? -1.259 -2.170 1.332 1.00 93.31 68 LEU A C 1
ATOM 552 O O . LEU A 1 68 ? -0.887 -1.977 0.171 1.00 93.31 68 LEU A O 1
ATOM 556 N N . SER A 1 69 ? -0.750 -1.481 2.358 1.00 95.31 69 SER A N 1
ATOM 557 C CA . SER A 1 69 ? 0.341 -0.514 2.197 1.00 95.31 69 SER A CA 1
ATOM 558 C C . SER A 1 69 ? 1.607 -1.174 1.654 1.00 95.31 69 SER A C 1
ATOM 560 O O . SER A 1 69 ? 2.221 -0.660 0.715 1.00 95.31 69 SER A O 1
ATOM 562 N N . ASN A 1 70 ? 1.989 -2.318 2.222 1.00 94.06 70 ASN A N 1
ATOM 563 C CA . ASN A 1 70 ? 3.182 -3.053 1.810 1.00 94.06 70 ASN A CA 1
ATOM 564 C C . ASN A 1 70 ? 3.048 -3.572 0.376 1.00 94.06 70 ASN A C 1
ATOM 566 O O . ASN A 1 70 ? 3.974 -3.410 -0.416 1.00 94.06 70 ASN A O 1
ATOM 570 N N . ALA A 1 71 ? 1.879 -4.102 0.005 1.00 94.12 71 ALA A N 1
ATOM 571 C CA . ALA A 1 71 ? 1.598 -4.535 -1.361 1.00 94.12 71 ALA A CA 1
ATOM 572 C C . ALA A 1 71 ? 1.718 -3.375 -2.367 1.00 94.12 71 ALA A C 1
ATOM 574 O O . ALA A 1 71 ? 2.406 -3.503 -3.379 1.00 94.12 71 ALA A O 1
ATOM 575 N N . LYS A 1 72 ? 1.134 -2.203 -2.062 1.00 93.38 72 LYS A N 1
ATOM 576 C CA . LYS A 1 72 ? 1.291 -1.004 -2.908 1.00 93.38 72 LYS A CA 1
ATOM 577 C C . LYS A 1 72 ? 2.731 -0.502 -2.970 1.00 93.38 72 LYS A C 1
ATOM 579 O O . LYS A 1 72 ? 3.137 0.088 -3.969 1.00 93.38 72 LYS A O 1
ATOM 584 N N . HIS A 1 73 ? 3.507 -0.658 -1.903 1.00 93.12 73 HIS A N 1
ATOM 585 C CA . HIS A 1 73 ? 4.917 -0.293 -1.925 1.00 93.12 73 HIS A CA 1
ATOM 586 C C . HIS A 1 73 ? 5.731 -1.228 -2.823 1.00 93.12 73 HIS A C 1
ATOM 588 O O . HIS A 1 73 ? 6.436 -0.728 -3.694 1.00 93.12 73 HIS A O 1
ATOM 594 N N . ALA A 1 74 ? 5.551 -2.543 -2.690 1.00 94.62 74 ALA A N 1
ATOM 595 C CA . ALA A 1 74 ? 6.195 -3.535 -3.547 1.00 94.62 74 ALA A CA 1
ATOM 596 C C . ALA A 1 74 ? 5.859 -3.315 -5.031 1.00 94.62 74 ALA A C 1
ATOM 598 O O . ALA A 1 74 ? 6.760 -3.256 -5.862 1.00 94.62 74 ALA A O 1
ATOM 599 N N . GLN A 1 75 ? 4.584 -3.071 -5.353 1.00 94.94 75 GLN A N 1
ATOM 600 C CA . GLN A 1 75 ? 4.160 -2.766 -6.723 1.00 94.94 75 GLN A CA 1
ATOM 601 C C . GLN A 1 75 ? 4.854 -1.516 -7.290 1.00 94.94 75 GLN A C 1
ATOM 603 O O . GLN A 1 75 ? 5.215 -1.480 -8.463 1.00 94.94 75 GLN A O 1
ATOM 608 N N . ARG A 1 76 ? 5.046 -0.468 -6.476 1.00 93.50 76 ARG A N 1
ATOM 609 C CA . ARG A 1 76 ? 5.751 0.748 -6.918 1.00 93.50 76 ARG A CA 1
ATOM 610 C C . ARG A 1 76 ? 7.225 0.489 -7.214 1.00 93.50 76 ARG A C 1
ATOM 612 O O . ARG A 1 76 ? 7.726 1.063 -8.174 1.00 93.50 76 ARG A O 1
ATOM 619 N N . ILE A 1 77 ? 7.887 -0.342 -6.409 1.00 96.06 77 ILE A N 1
ATOM 620 C CA . ILE A 1 77 ? 9.277 -0.754 -6.649 1.00 96.06 77 ILE A CA 1
ATOM 621 C C . ILE A 1 77 ? 9.357 -1.507 -7.979 1.00 96.06 77 ILE A C 1
ATOM 623 O O . ILE A 1 77 ? 10.104 -1.106 -8.860 1.00 96.06 77 ILE A O 1
ATOM 627 N N . GLU A 1 78 ? 8.492 -2.499 -8.183 1.00 96.06 78 GLU A N 1
ATOM 628 C CA . GLU A 1 78 ? 8.479 -3.288 -9.419 1.00 96.06 78 GLU A CA 1
ATOM 629 C C . GLU A 1 78 ? 8.247 -2.425 -10.673 1.00 96.06 78 GLU A C 1
ATOM 631 O O . GLU A 1 78 ? 8.908 -2.598 -11.697 1.00 96.06 78 GLU A O 1
ATOM 636 N N . LEU A 1 79 ? 7.322 -1.461 -10.609 1.00 96.06 79 LEU A N 1
ATOM 637 C CA . LEU A 1 79 ? 7.088 -0.528 -11.716 1.00 96.06 79 LEU A CA 1
ATOM 638 C C . LEU A 1 79 ? 8.285 0.395 -11.969 1.00 96.06 79 LEU A C 1
ATOM 640 O O . LEU A 1 79 ? 8.544 0.753 -13.120 1.00 96.06 79 LEU A O 1
ATOM 644 N N . TYR A 1 80 ? 8.991 0.797 -10.913 1.00 96.25 80 TYR A N 1
ATOM 645 C CA . TYR A 1 80 ? 10.201 1.600 -11.033 1.00 96.25 80 TYR A CA 1
ATOM 646 C C . TYR A 1 80 ? 11.322 0.811 -11.717 1.00 96.25 80 TYR A C 1
ATOM 648 O O . TYR A 1 80 ? 11.915 1.323 -12.667 1.00 96.25 80 TYR A O 1
ATOM 656 N N . ASP A 1 81 ? 11.542 -0.439 -11.310 1.00 96.00 81 ASP A N 1
ATOM 657 C CA . ASP A 1 81 ? 12.569 -1.313 -11.884 1.00 96.00 81 ASP A CA 1
ATOM 658 C C . ASP A 1 81 ? 12.308 -1.552 -13.375 1.00 96.00 81 ASP A C 1
ATOM 660 O O . ASP A 1 81 ? 13.158 -1.254 -14.212 1.00 96.00 81 ASP A O 1
ATOM 664 N N . ARG A 1 82 ? 11.072 -1.922 -13.742 1.00 95.75 82 ARG A N 1
ATOM 665 C CA . ARG A 1 82 ? 10.679 -2.073 -15.156 1.00 95.75 82 ARG A CA 1
ATOM 666 C C . ARG A 1 82 ? 10.921 -0.801 -15.968 1.00 95.75 82 ARG A C 1
ATOM 668 O O . ARG A 1 82 ? 11.373 -0.861 -17.109 1.00 95.75 82 ARG A O 1
ATOM 675 N N . ARG A 1 83 ? 10.602 0.371 -15.407 1.00 96.44 83 ARG A N 1
ATOM 676 C CA . ARG A 1 83 ? 10.839 1.656 -16.081 1.00 96.44 83 ARG A CA 1
ATOM 677 C C . ARG A 1 83 ? 12.333 1.924 -16.263 1.00 96.44 83 ARG A C 1
ATOM 679 O O . ARG A 1 83 ? 12.723 2.451 -17.307 1.00 96.44 83 ARG A O 1
ATOM 686 N N . SER A 1 84 ? 13.146 1.593 -15.265 1.00 96.44 84 SER A N 1
ATOM 687 C CA . SER A 1 84 ? 14.602 1.699 -15.331 1.00 96.44 84 SER A CA 1
ATOM 688 C C . SER A 1 84 ? 15.163 0.819 -16.449 1.00 96.44 84 SER A C 1
ATOM 690 O O . SER A 1 84 ? 15.890 1.325 -17.306 1.00 96.44 84 SER A O 1
ATOM 692 N N . ASP A 1 85 ? 14.738 -0.444 -16.518 1.00 96.44 85 ASP A N 1
ATOM 693 C CA . ASP A 1 85 ? 15.166 -1.400 -17.545 1.00 96.44 85 ASP A CA 1
ATOM 694 C C . ASP A 1 85 ? 14.817 -0.915 -18.954 1.00 96.44 85 ASP A C 1
ATOM 696 O O . ASP A 1 85 ? 15.683 -0.852 -19.829 1.00 96.44 85 ASP A O 1
ATOM 700 N N . ILE A 1 86 ? 13.569 -0.477 -19.166 1.00 96.56 86 ILE A N 1
ATOM 701 C CA . ILE A 1 86 ? 13.121 0.085 -20.450 1.00 96.56 86 ILE A CA 1
ATOM 702 C C . ILE A 1 86 ? 13.967 1.303 -20.829 1.00 96.56 86 ILE A C 1
ATOM 704 O O . ILE A 1 86 ? 14.357 1.455 -21.988 1.00 96.56 86 ILE A O 1
ATOM 708 N N . THR A 1 87 ? 14.267 2.171 -19.862 1.00 96.81 87 THR A N 1
ATOM 709 C CA . THR A 1 87 ? 15.085 3.366 -20.098 1.00 96.81 87 THR A CA 1
ATOM 710 C C . THR A 1 87 ? 16.517 2.992 -20.490 1.00 96.81 87 THR A C 1
ATOM 712 O O . THR A 1 87 ? 17.068 3.601 -21.407 1.00 96.81 87 THR A O 1
ATOM 715 N N . SER A 1 88 ? 17.113 1.989 -19.840 1.00 96.25 88 SER A N 1
ATOM 716 C CA . SER A 1 88 ? 18.453 1.492 -20.172 1.00 96.25 88 SER A CA 1
ATOM 717 C C . SER A 1 88 ? 18.491 0.875 -21.570 1.00 96.25 88 SER A C 1
ATOM 719 O O . SER A 1 88 ? 19.274 1.312 -22.411 1.00 96.25 88 SER A O 1
ATOM 721 N N . ALA A 1 89 ? 17.570 -0.045 -21.866 1.00 96.25 89 ALA A N 1
ATOM 722 C CA . ALA A 1 89 ? 17.467 -0.682 -23.177 1.00 96.25 89 ALA A CA 1
ATOM 723 C C . ALA A 1 89 ? 17.240 0.345 -24.300 1.00 96.25 89 ALA A C 1
ATOM 725 O O . ALA A 1 89 ? 17.886 0.284 -25.343 1.00 96.25 89 ALA A O 1
ATOM 726 N N . SER A 1 90 ? 16.384 1.347 -24.069 1.00 94.81 90 SER A N 1
ATOM 727 C CA . SER A 1 90 ? 16.152 2.429 -25.036 1.00 94.81 90 SER A CA 1
ATOM 728 C C . SER A 1 90 ? 17.428 3.224 -25.323 1.00 94.81 90 SER A C 1
ATOM 730 O O . SER A 1 90 ? 17.691 3.564 -26.474 1.00 94.81 90 SER A O 1
ATOM 732 N N . ARG A 1 91 ? 18.252 3.496 -24.300 1.00 94.75 91 ARG A N 1
ATOM 733 C CA . ARG A 1 91 ? 19.545 4.180 -24.471 1.00 94.75 91 ARG A CA 1
ATOM 734 C C . ARG A 1 91 ? 20.545 3.338 -25.256 1.00 94.75 91 ARG A C 1
ATOM 736 O O . ARG A 1 91 ? 21.262 3.884 -26.089 1.00 94.75 91 ARG A O 1
ATOM 743 N N . GLU A 1 92 ? 20.601 2.033 -25.010 1.00 95.38 92 GLU A N 1
ATOM 744 C CA . GLU A 1 92 ? 21.492 1.126 -25.742 1.00 95.38 92 GLU A CA 1
ATOM 745 C C . GLU A 1 92 ? 21.105 1.006 -27.218 1.00 95.38 92 GLU A C 1
ATOM 747 O O . GLU A 1 92 ? 21.973 1.077 -28.091 1.00 95.38 92 GLU A O 1
ATOM 752 N N . VAL A 1 93 ? 19.805 0.883 -27.500 1.00 94.00 93 VAL A N 1
ATOM 753 C CA . VAL A 1 93 ? 19.259 0.857 -28.863 1.00 94.00 93 VAL A CA 1
ATOM 754 C C . VAL A 1 93 ? 19.552 2.169 -29.588 1.00 94.00 93 VAL A C 1
ATOM 756 O O . VAL A 1 93 ? 20.048 2.152 -30.712 1.00 94.00 93 VAL A O 1
ATOM 759 N N . GLU A 1 94 ? 19.321 3.308 -28.937 1.00 92.31 94 GLU A N 1
ATOM 760 C CA . GLU A 1 94 ? 19.636 4.625 -29.493 1.00 92.31 94 GLU A CA 1
ATOM 761 C C . GLU A 1 94 ? 21.135 4.757 -29.813 1.00 92.31 94 GLU A C 1
ATOM 763 O O . GLU A 1 94 ? 21.510 5.151 -30.917 1.00 92.31 94 GLU A O 1
ATOM 768 N N . ALA A 1 95 ? 22.009 4.339 -28.893 1.00 90.75 95 ALA A N 1
ATOM 769 C CA . ALA A 1 95 ? 23.451 4.328 -29.122 1.00 90.75 95 ALA A CA 1
ATOM 770 C C . ALA A 1 95 ? 23.859 3.387 -30.271 1.00 90.75 95 ALA A C 1
ATOM 772 O O . ALA A 1 95 ? 24.807 3.671 -31.005 1.00 90.75 95 ALA A O 1
ATOM 773 N N . ALA A 1 96 ? 23.165 2.259 -30.450 1.00 92.31 96 ALA A N 1
ATOM 774 C CA . ALA A 1 96 ? 23.377 1.369 -31.586 1.00 92.31 96 ALA A CA 1
ATOM 775 C C . ALA A 1 96 ? 22.960 2.021 -32.913 1.00 92.31 96 ALA A C 1
ATOM 777 O O . ALA A 1 96 ? 23.738 1.970 -33.864 1.00 92.31 96 ALA A O 1
ATOM 778 N N . TYR A 1 97 ? 21.804 2.690 -32.969 1.00 90.94 97 TYR A N 1
ATOM 779 C CA . TYR A 1 97 ? 21.363 3.416 -34.165 1.00 90.94 97 TYR A CA 1
ATOM 780 C C . TYR A 1 97 ? 22.340 4.518 -34.578 1.00 90.94 97 TYR A C 1
ATOM 782 O O . TYR A 1 97 ? 22.642 4.642 -35.766 1.00 90.94 97 TYR A O 1
ATOM 790 N N . VAL A 1 98 ? 22.882 5.258 -33.607 1.00 90.19 98 VAL A N 1
ATOM 791 C CA . VAL A 1 98 ? 23.932 6.256 -33.850 1.00 90.19 98 VAL A CA 1
ATOM 792 C C . VAL A 1 98 ? 25.203 5.601 -34.402 1.00 90.19 98 VAL A C 1
ATOM 794 O O . VAL A 1 98 ? 25.755 6.075 -35.390 1.00 90.19 98 VAL A O 1
ATOM 797 N N . ARG A 1 99 ? 25.664 4.484 -33.818 1.00 91.12 99 ARG A N 1
ATOM 798 C CA . ARG A 1 99 ? 26.864 3.761 -34.300 1.00 91.12 99 ARG A CA 1
ATOM 799 C C . ARG A 1 99 ? 26.712 3.204 -35.712 1.00 91.12 99 ARG A C 1
ATOM 801 O O . ARG A 1 99 ? 27.698 3.122 -36.433 1.00 91.12 99 ARG A O 1
ATOM 808 N N . LEU A 1 100 ? 25.501 2.802 -36.086 1.00 92.94 100 LEU A N 1
ATOM 809 C CA . LEU A 1 100 ? 25.189 2.300 -37.423 1.00 92.94 100 LEU A CA 1
ATOM 810 C C . LEU A 1 100 ? 24.908 3.425 -38.432 1.00 92.94 100 LEU A C 1
ATOM 812 O O . LEU A 1 100 ? 24.558 3.127 -39.570 1.00 92.94 100 LEU A O 1
ATOM 816 N N . CYS A 1 101 ? 25.027 4.696 -38.027 1.00 84.88 101 CYS A N 1
ATOM 817 C CA . CYS A 1 101 ? 24.683 5.867 -38.840 1.00 84.88 101 CYS A CA 1
ATOM 818 C C . CYS A 1 101 ? 23.242 5.830 -39.388 1.00 84.88 101 CYS A C 1
ATOM 820 O O . CYS A 1 101 ? 22.939 6.463 -40.393 1.00 84.88 101 CYS A O 1
ATOM 822 N N . VAL A 1 102 ? 22.345 5.079 -38.737 1.00 85.44 102 VAL A N 1
ATOM 823 C CA . VAL A 1 102 ? 20.915 4.998 -39.094 1.00 85.44 102 VAL A CA 1
ATOM 824 C C . VAL A 1 102 ? 20.163 6.215 -38.555 1.00 85.44 102 VAL A C 1
ATOM 826 O O . VAL A 1 102 ? 19.105 6.579 -39.064 1.00 85.44 102 VAL A O 1
ATOM 829 N N . LYS A 1 103 ? 20.715 6.855 -37.523 1.00 78.25 103 LYS A N 1
ATOM 830 C CA . LYS A 1 103 ? 20.195 8.080 -36.934 1.00 78.25 103 LYS A CA 1
ATOM 831 C C . LYS A 1 103 ? 21.334 9.070 -36.745 1.00 78.25 103 LYS A C 1
ATOM 833 O O . LYS A 1 103 ? 22.387 8.697 -36.223 1.00 78.25 103 LYS A O 1
ATOM 838 N N . ASP A 1 104 ? 21.112 10.311 -37.163 1.00 71.44 104 ASP A N 1
ATOM 839 C CA . ASP A 1 104 ? 22.101 11.368 -37.001 1.00 71.44 104 ASP A CA 1
ATOM 840 C C . ASP A 1 104 ? 22.342 11.658 -35.524 1.00 71.44 104 ASP A C 1
ATOM 842 O O . ASP A 1 104 ? 21.417 11.760 -34.713 1.00 71.44 104 ASP A O 1
ATOM 846 N N . ASN A 1 105 ? 23.616 11.822 -35.182 1.00 65.44 105 ASN A N 1
ATOM 847 C CA . ASN A 1 105 ? 24.033 12.236 -33.856 1.00 65.44 105 ASN A CA 1
ATOM 848 C C . ASN A 1 105 ? 23.871 13.759 -33.751 1.00 65.44 105 ASN A C 1
ATOM 850 O O . ASN A 1 105 ? 24.851 14.501 -33.747 1.00 65.44 105 ASN A O 1
ATOM 854 N N . SER A 1 106 ? 22.626 14.237 -33.740 1.00 60.25 106 SER A N 1
ATOM 855 C CA . SER A 1 106 ? 22.313 15.649 -33.524 1.00 60.25 106 SER A CA 1
ATOM 856 C C . SER A 1 106 ? 22.510 15.976 -32.041 1.00 60.25 106 SER A C 1
ATOM 858 O O . SER A 1 106 ? 21.555 15.989 -31.260 1.00 60.25 106 SER A O 1
ATOM 860 N N . ARG A 1 107 ? 23.774 16.136 -31.644 1.00 54.69 107 ARG A N 1
ATOM 861 C CA . ARG A 1 107 ? 24.152 16.875 -30.439 1.00 54.69 107 ARG A CA 1
ATOM 862 C C . ARG A 1 107 ? 24.081 18.368 -30.704 1.00 54.69 107 ARG A C 1
ATOM 864 O O . ARG A 1 107 ? 24.517 18.778 -31.800 1.00 54.69 107 ARG A O 1
#

Foldseek 3Di:
DPPVVVLVVVLVVVVPDDDPPDVLQVVLVVCVVVLVLQVSLVSLVVVCVVCVVCNVNSVSSSVVSVVSVVVVVVVVVVVVVVVVVVVVVVVVVVVVCCVVVVDPPPD

Radius of gyration: 23.4 Å; Cα contacts (8 Å, |Δi|>4): 70; chains: 1; bounding box: 50×39×62 Å

Secondary structure (DSSP, 8-state):
-HHHHHHHHHHHHHTTT-----HHHHHHHHHHHTT-HHHHHHHHHHHHHH-GGGHHHHHHHHHHHHHHHHHHHHHHHHHHHHHHHHHHHHHHHHHHHHHTTSS----

pL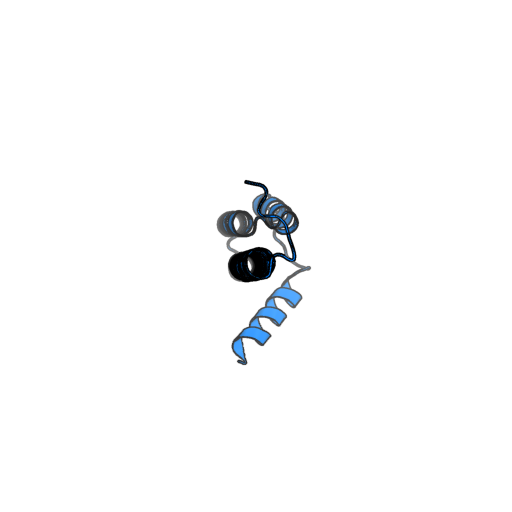DDT: mean 83.54, std 17.37, range [40.62, 96.81]